Protein AF-A0A7J4IEI8-F1 (afdb_monomer)

Nearest PDB structures (foldseek):
  2ivq-assembly1_D  TM=2.178E-01  e=1.708E-01  Escherichia coli
  6tv0-assembly1_D  TM=2.334E-01  e=4.534E-01  Serratia sp. (in: enterobacteria)
  2iuo-assembly1_J  TM=2.195E-01  e=3.981E-01  Escherichia coli
  8yt8-assembly1_B  TM=4.590E-01  e=3.882E+00  Mus musculus
  2iu7-assembly1_I  TM=2.293E-01  e=6.277E-01  Escherichia coli

Secondary structure (DSSP, 8-state):
---------HHHHHHHHHHHHHHHHHHHHHHHHHHHHSPPPPPPPPP-EEEEEEE-TTS-EEEEEEEES-----

Sequence (74 aa):
MKNVSFSNNSNAASEVIGAIMLVLIAIAAFGVIYFNFFPVPLPSPDPHINIAGYVTDDGRVVLQHVGGEELTTY

Structure (mmCIF, N/CA/C/O backbone):
data_AF-A0A7J4IEI8-F1
#
_entry.id   AF-A0A7J4IEI8-F1
#
loop_
_atom_site.group_PDB
_atom_site.id
_atom_site.type_symbol
_atom_site.label_atom_id
_atom_site.label_alt_id
_atom_site.label_comp_id
_atom_site.label_asym_id
_atom_site.label_entity_id
_atom_site.label_seq_id
_atom_site.pdbx_PDB_ins_code
_atom_site.Cartn_x
_atom_site.Cartn_y
_atom_site.Cartn_z
_atom_site.occupancy
_atom_site.B_iso_or_equiv
_atom_site.auth_seq_id
_atom_site.auth_comp_id
_atom_site.auth_asym_id
_atom_site.auth_atom_id
_atom_site.pdbx_PDB_model_num
ATOM 1 N N . MET A 1 1 ? 54.531 7.751 -34.605 1.00 47.53 1 MET A N 1
ATOM 2 C CA . MET A 1 1 ? 53.439 8.130 -33.677 1.00 47.53 1 MET A CA 1
ATOM 3 C C . MET A 1 1 ? 52.180 7.410 -34.144 1.00 47.53 1 MET A C 1
ATOM 5 O O . MET A 1 1 ? 51.855 7.510 -35.318 1.00 47.53 1 MET A O 1
ATOM 9 N N . LYS A 1 2 ? 51.561 6.578 -33.296 1.00 51.97 2 LYS A N 1
ATOM 10 C CA . LYS A 1 2 ? 50.407 5.738 -33.662 1.00 51.97 2 LYS A CA 1
ATOM 11 C C . LYS A 1 2 ? 49.132 6.576 -33.531 1.00 51.97 2 LYS A C 1
ATOM 13 O O . LYS A 1 2 ? 48.776 6.947 -32.419 1.00 51.97 2 LYS A O 1
ATOM 18 N N . ASN A 1 3 ? 48.477 6.889 -34.649 1.00 54.16 3 ASN A N 1
ATOM 19 C CA . ASN A 1 3 ? 47.185 7.575 -34.638 1.00 54.16 3 ASN A CA 1
ATOM 20 C C . ASN A 1 3 ? 46.125 6.628 -34.069 1.00 54.16 3 ASN A C 1
ATOM 22 O O . ASN A 1 3 ? 45.805 5.604 -34.673 1.00 54.16 3 ASN A O 1
ATOM 26 N N . VAL A 1 4 ? 45.618 6.950 -32.881 1.00 63.31 4 VAL A N 1
ATOM 27 C CA . VAL A 1 4 ? 44.511 6.228 -32.254 1.00 63.31 4 VAL A CA 1
ATOM 28 C C . VAL A 1 4 ? 43.224 6.786 -32.851 1.00 63.31 4 VAL A C 1
ATOM 30 O O . VAL A 1 4 ? 42.820 7.902 -32.543 1.00 63.31 4 VAL A O 1
ATOM 33 N N . SER A 1 5 ? 42.613 6.032 -33.763 1.00 65.06 5 SER A N 1
ATOM 34 C CA . SER A 1 5 ? 41.282 6.343 -34.278 1.00 65.06 5 SER A CA 1
ATOM 35 C C . SER A 1 5 ? 40.247 5.876 -33.255 1.00 65.06 5 SER A C 1
ATOM 37 O O . SER A 1 5 ? 40.164 4.684 -32.953 1.00 65.06 5 SER A O 1
ATOM 39 N N . PHE A 1 6 ? 39.488 6.812 -32.686 1.00 64.38 6 PHE A N 1
ATOM 40 C CA . PHE A 1 6 ? 38.320 6.489 -31.873 1.00 64.38 6 PHE A CA 1
ATOM 41 C C . PHE A 1 6 ? 37.191 6.052 -32.812 1.00 64.38 6 PHE A C 1
ATOM 43 O O . PHE A 1 6 ? 36.651 6.861 -33.564 1.00 64.38 6 PHE A O 1
ATOM 50 N N . SER A 1 7 ? 36.860 4.759 -32.794 1.00 65.00 7 SER A N 1
ATOM 51 C CA . SER A 1 7 ? 35.687 4.232 -33.497 1.00 65.00 7 SER A CA 1
ATOM 52 C C . SER A 1 7 ? 34.426 4.862 -32.906 1.00 65.00 7 SER A C 1
ATOM 54 O O . SER A 1 7 ? 34.173 4.747 -31.705 1.00 65.00 7 SER A O 1
ATOM 56 N N . ASN A 1 8 ? 33.640 5.541 -33.741 1.00 63.28 8 ASN A N 1
ATOM 57 C CA . ASN A 1 8 ? 32.424 6.237 -33.334 1.00 63.28 8 ASN A CA 1
ATOM 58 C C . ASN A 1 8 ? 31.290 5.213 -33.119 1.00 63.28 8 ASN A C 1
ATOM 60 O O . ASN A 1 8 ? 30.437 5.009 -33.980 1.00 63.28 8 ASN A O 1
ATOM 64 N N . ASN A 1 9 ? 31.301 4.523 -31.974 1.00 64.75 9 ASN A N 1
ATOM 65 C CA . ASN A 1 9 ? 30.372 3.439 -31.616 1.00 64.75 9 ASN A CA 1
ATOM 66 C C . ASN A 1 9 ? 28.978 3.953 -31.187 1.00 64.75 9 ASN A C 1
ATOM 68 O O . ASN A 1 9 ? 28.405 3.494 -30.198 1.00 64.75 9 ASN A O 1
ATOM 72 N N . SER A 1 10 ? 28.419 4.918 -31.922 1.00 69.88 10 SER A N 1
ATOM 73 C CA . SER A 1 10 ? 27.122 5.541 -31.617 1.00 69.88 10 SER A CA 1
ATOM 74 C C . SER A 1 10 ? 25.969 4.530 -31.601 1.00 69.88 10 SER A C 1
ATOM 76 O O . SER A 1 10 ? 25.085 4.636 -30.756 1.00 69.88 10 SER A O 1
ATOM 78 N N . ASN A 1 11 ? 26.021 3.505 -32.458 1.00 71.38 11 ASN A N 1
ATOM 79 C CA . ASN A 1 11 ? 25.000 2.454 -32.513 1.00 71.38 11 ASN A CA 1
ATOM 80 C C . ASN A 1 11 ? 24.942 1.637 -31.214 1.00 71.38 11 ASN A C 1
ATOM 82 O O . ASN A 1 11 ? 23.863 1.441 -30.664 1.00 71.38 11 ASN A O 1
ATOM 86 N N . ALA A 1 12 ? 26.101 1.238 -30.682 1.00 74.75 12 ALA A N 1
ATOM 87 C CA . ALA A 1 12 ? 26.178 0.504 -29.419 1.00 74.75 12 ALA A CA 1
ATOM 88 C C . ALA A 1 12 ? 25.704 1.367 -28.238 1.00 74.75 12 ALA A C 1
ATOM 90 O O . ALA A 1 12 ? 24.995 0.889 -27.357 1.0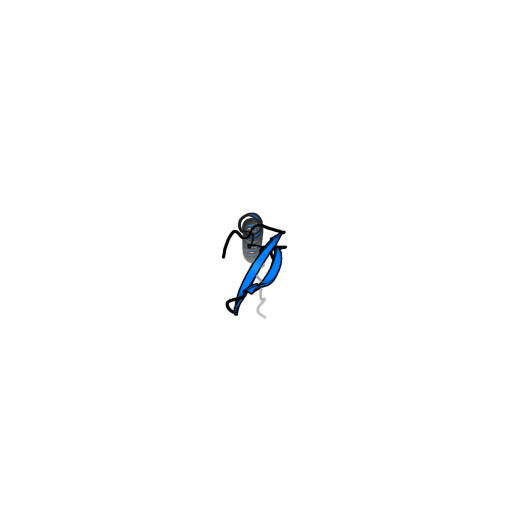0 74.75 12 ALA A O 1
ATOM 91 N N . ALA A 1 13 ? 26.040 2.662 -28.240 1.00 81.31 13 ALA A N 1
ATOM 92 C CA . ALA A 1 13 ? 25.538 3.592 -27.232 1.00 81.31 13 ALA A CA 1
ATOM 93 C C . ALA A 1 13 ? 24.008 3.757 -27.311 1.00 81.31 13 ALA A C 1
ATOM 95 O O . ALA A 1 13 ? 23.340 3.758 -26.279 1.00 81.31 13 ALA A O 1
ATOM 96 N N . SER A 1 14 ? 23.438 3.851 -28.517 1.00 84.81 14 SER A N 1
ATOM 97 C CA . SER A 1 14 ? 21.990 3.997 -28.709 1.00 84.81 14 SER A CA 1
ATOM 98 C C . SER A 1 14 ? 21.205 2.751 -28.301 1.00 84.81 14 SER A C 1
ATOM 100 O O . SER A 1 14 ? 20.101 2.880 -27.777 1.00 84.81 14 SER A O 1
ATOM 102 N N . GLU A 1 15 ? 21.756 1.559 -28.524 1.00 89.38 15 GLU A N 1
ATOM 103 C CA . GLU A 1 15 ? 21.144 0.299 -28.095 1.00 89.38 15 GLU A CA 1
ATOM 104 C C . GLU A 1 15 ? 21.082 0.206 -26.567 1.00 89.38 15 GLU A C 1
ATOM 106 O O . GLU A 1 15 ? 20.026 -0.073 -26.000 1.00 89.38 15 GLU A O 1
ATOM 111 N N . VAL A 1 16 ? 22.187 0.534 -25.889 1.00 93.19 16 VAL A N 1
ATOM 112 C CA . VAL A 1 16 ? 22.252 0.542 -24.421 1.00 93.19 16 VAL A CA 1
ATOM 113 C C . VAL A 1 16 ? 21.275 1.560 -23.834 1.00 93.19 16 VAL A C 1
ATOM 115 O O . VAL A 1 16 ? 20.538 1.242 -22.901 1.00 93.19 16 VAL A O 1
ATOM 118 N N . ILE A 1 17 ? 21.218 2.770 -24.398 1.00 94.75 17 ILE A N 1
ATOM 119 C CA . ILE A 1 17 ? 20.269 3.802 -23.962 1.00 94.75 17 ILE A CA 1
ATOM 120 C C . ILE A 1 17 ? 18.828 3.327 -24.172 1.00 94.75 17 ILE A C 1
ATOM 122 O O . ILE A 1 17 ? 18.013 3.458 -23.262 1.00 94.75 17 ILE A O 1
ATOM 126 N N . GLY A 1 18 ? 18.518 2.737 -25.330 1.00 95.00 18 GLY A N 1
ATOM 127 C CA . GLY A 1 18 ? 17.190 2.202 -25.629 1.00 95.00 18 GLY A CA 1
ATOM 128 C C . GLY A 1 18 ? 16.765 1.101 -24.658 1.00 95.00 18 GLY A C 1
ATOM 129 O O . GLY A 1 18 ? 15.643 1.129 -24.153 1.00 95.00 18 GLY A O 1
ATOM 130 N N . ALA A 1 19 ? 17.673 0.180 -24.329 1.00 95.88 19 ALA A N 1
ATOM 131 C CA . ALA A 1 19 ? 17.419 -0.883 -23.362 1.00 95.88 19 ALA A CA 1
ATOM 132 C C . ALA A 1 19 ? 17.121 -0.326 -21.961 1.00 95.88 19 ALA A C 1
ATOM 134 O O . ALA A 1 19 ? 16.140 -0.729 -21.335 1.00 95.88 19 ALA A O 1
ATOM 135 N N . ILE A 1 20 ? 17.910 0.647 -21.490 1.00 97.56 20 ILE A N 1
ATOM 136 C CA . ILE A 1 20 ? 17.670 1.320 -20.204 1.00 97.56 20 ILE A CA 1
ATOM 137 C C . ILE A 1 20 ? 16.299 2.006 -20.209 1.00 97.56 20 ILE A C 1
ATOM 139 O O . ILE A 1 20 ? 15.530 1.864 -19.260 1.00 97.56 20 ILE A O 1
ATOM 143 N N . MET A 1 21 ? 15.971 2.716 -21.290 1.00 97.81 21 MET A N 1
ATOM 144 C CA . MET A 1 21 ? 14.699 3.426 -21.427 1.00 97.81 21 MET A CA 1
ATOM 145 C C . MET A 1 21 ? 13.510 2.460 -21.364 1.00 97.81 21 MET A C 1
ATOM 147 O O . MET A 1 21 ? 12.546 2.707 -20.641 1.00 97.81 21 MET A O 1
ATOM 151 N N . LEU A 1 22 ? 13.609 1.318 -22.049 1.00 98.00 22 LEU A N 1
ATOM 152 C CA . LEU A 1 22 ? 12.566 0.294 -22.063 1.00 98.00 22 LEU A CA 1
ATOM 153 C C . LEU A 1 22 ? 12.363 -0.337 -20.679 1.00 98.00 22 LEU A C 1
ATOM 155 O O . LEU A 1 22 ? 11.226 -0.532 -20.254 1.00 98.00 22 LEU A O 1
ATOM 159 N N . VAL A 1 23 ? 13.448 -0.591 -19.944 1.00 98.25 23 VAL A N 1
ATOM 160 C CA . VAL A 1 23 ? 13.383 -1.094 -18.563 1.00 98.25 23 VAL A CA 1
ATOM 161 C C . VAL A 1 23 ? 12.702 -0.085 -17.635 1.00 98.25 23 VAL A C 1
ATOM 163 O O . VAL A 1 23 ? 11.847 -0.467 -16.838 1.00 98.25 23 VAL A O 1
ATOM 166 N N . LEU A 1 24 ? 13.019 1.205 -17.760 1.00 98.31 24 LEU A N 1
ATOM 167 C CA . LEU A 1 24 ? 12.384 2.252 -16.954 1.00 98.31 24 LEU A CA 1
ATOM 168 C C . LEU A 1 24 ? 10.884 2.371 -17.243 1.00 98.31 24 LEU A C 1
ATOM 170 O O . LEU A 1 24 ? 10.088 2.474 -16.310 1.00 98.31 24 LEU A O 1
ATOM 174 N N . ILE A 1 25 ? 10.490 2.301 -18.518 1.00 98.19 25 ILE A N 1
ATOM 175 C CA . ILE A 1 25 ? 9.077 2.287 -18.914 1.00 98.19 25 ILE A CA 1
ATOM 176 C C . ILE A 1 25 ? 8.368 1.068 -18.319 1.00 98.19 25 ILE A C 1
ATOM 178 O O . ILE A 1 25 ? 7.272 1.208 -17.778 1.00 98.19 25 ILE A O 1
ATOM 182 N N . ALA A 1 26 ? 8.992 -0.112 -18.370 1.00 98.12 26 ALA A N 1
ATOM 183 C CA . ALA A 1 26 ? 8.424 -1.321 -17.785 1.00 98.12 26 ALA A CA 1
ATOM 184 C C . ALA A 1 26 ? 8.200 -1.162 -16.271 1.00 98.12 26 ALA A C 1
ATOM 186 O O . ALA A 1 26 ? 7.095 -1.412 -15.793 1.00 98.12 26 ALA A O 1
ATOM 187 N N . ILE A 1 27 ? 9.201 -0.678 -15.526 1.00 98.00 27 ILE A N 1
ATOM 188 C CA . ILE A 1 27 ? 9.077 -0.426 -14.080 1.00 98.00 27 ILE A CA 1
ATOM 189 C C . ILE A 1 27 ? 7.938 0.557 -13.791 1.00 98.00 27 ILE A C 1
ATOM 191 O O . ILE A 1 27 ? 7.123 0.303 -12.905 1.00 98.00 27 ILE A O 1
ATOM 195 N N . ALA A 1 28 ? 7.847 1.652 -14.550 1.00 97.44 28 ALA A N 1
ATOM 196 C CA . ALA A 1 28 ? 6.784 2.637 -14.377 1.00 97.44 28 ALA A CA 1
ATOM 197 C C . ALA A 1 28 ? 5.395 2.032 -14.637 1.00 97.44 28 ALA A C 1
ATOM 199 O O . ALA A 1 28 ? 4.481 2.224 -13.835 1.00 97.44 28 ALA A O 1
ATOM 200 N N . ALA A 1 29 ? 5.242 1.256 -15.714 1.00 97.12 29 ALA A N 1
ATOM 201 C CA . ALA A 1 29 ? 3.985 0.595 -16.053 1.00 97.12 29 ALA A CA 1
ATOM 202 C C . ALA A 1 29 ? 3.547 -0.389 -14.957 1.00 97.12 29 ALA A C 1
ATOM 204 O O . ALA A 1 29 ? 2.407 -0.331 -14.495 1.00 97.12 29 ALA A O 1
ATOM 205 N N . PHE A 1 30 ? 4.460 -1.244 -14.483 1.00 96.56 30 PHE A N 1
ATOM 206 C CA . PHE A 1 30 ? 4.170 -2.162 -13.380 1.00 96.56 30 PHE A CA 1
ATOM 207 C C . PHE A 1 30 ? 3.868 -1.427 -12.073 1.00 96.56 30 PHE A C 1
ATOM 209 O O . PHE A 1 30 ? 2.975 -1.853 -11.345 1.00 96.56 30 PHE A O 1
ATOM 216 N N . GLY A 1 31 ? 4.541 -0.307 -11.797 1.00 95.38 31 GLY A N 1
ATOM 217 C CA . GLY A 1 31 ? 4.242 0.542 -10.645 1.00 95.38 31 GLY A CA 1
ATOM 218 C C . GLY A 1 31 ? 2.805 1.060 -10.674 1.00 95.38 31 GLY A C 1
ATOM 219 O O . GLY A 1 31 ? 2.075 0.904 -9.698 1.00 95.38 31 GLY A O 1
ATOM 220 N N . VAL A 1 32 ? 2.361 1.604 -11.812 1.00 94.94 32 VAL A N 1
ATOM 221 C CA . VAL A 1 32 ? 0.977 2.079 -11.977 1.00 94.94 32 VAL A CA 1
ATOM 222 C C . VAL A 1 32 ? -0.022 0.940 -11.775 1.00 94.94 32 VAL A C 1
ATOM 224 O O . VAL A 1 32 ? -0.995 1.115 -11.042 1.00 94.94 32 VAL A O 1
ATOM 227 N N . ILE A 1 33 ? 0.218 -0.229 -12.374 1.00 94.81 33 ILE A N 1
ATOM 228 C CA . ILE A 1 33 ? -0.657 -1.398 -12.202 1.00 94.81 33 ILE A CA 1
ATOM 229 C C . ILE A 1 33 ? -0.712 -1.809 -10.726 1.00 94.81 33 ILE A C 1
ATOM 231 O O . ILE A 1 33 ? -1.797 -1.984 -10.177 1.00 94.81 33 ILE A O 1
ATOM 235 N N . TYR A 1 34 ? 0.437 -1.912 -10.062 1.00 92.69 34 TYR A N 1
ATOM 236 C CA . TYR A 1 34 ? 0.511 -2.302 -8.658 1.00 92.69 34 TYR A CA 1
ATOM 237 C C . TYR A 1 34 ? -0.312 -1.365 -7.765 1.00 92.69 34 TYR A C 1
ATOM 239 O O . TYR A 1 34 ? -1.185 -1.824 -7.034 1.00 92.69 34 TYR A O 1
ATOM 247 N N . PHE A 1 35 ? -0.112 -0.050 -7.884 1.00 89.75 35 PHE A N 1
ATOM 248 C CA . PHE A 1 35 ? -0.826 0.926 -7.055 1.00 89.75 35 PHE A CA 1
ATOM 249 C C . PHE A 1 35 ? -2.339 0.964 -7.302 1.00 89.75 35 PHE A C 1
ATOM 251 O O . PHE A 1 35 ? -3.089 1.239 -6.370 1.00 89.75 35 PHE A O 1
ATOM 258 N N . ASN A 1 36 ? -2.795 0.707 -8.531 1.00 89.88 36 ASN A N 1
ATOM 259 C CA . ASN A 1 36 ? -4.222 0.787 -8.862 1.00 89.88 36 ASN A CA 1
ATOM 260 C C . ASN A 1 36 ? -4.988 -0.502 -8.551 1.00 89.88 36 ASN A C 1
ATOM 262 O O . ASN A 1 36 ? -6.161 -0.438 -8.195 1.00 89.88 36 ASN A O 1
ATOM 266 N N . PHE A 1 37 ? -4.349 -1.663 -8.697 1.00 91.44 37 PHE A N 1
ATOM 267 C CA . PHE A 1 37 ? -5.027 -2.957 -8.573 1.00 91.44 37 PHE A CA 1
ATOM 268 C C . PHE A 1 37 ? -4.720 -3.690 -7.266 1.00 91.44 37 PHE A C 1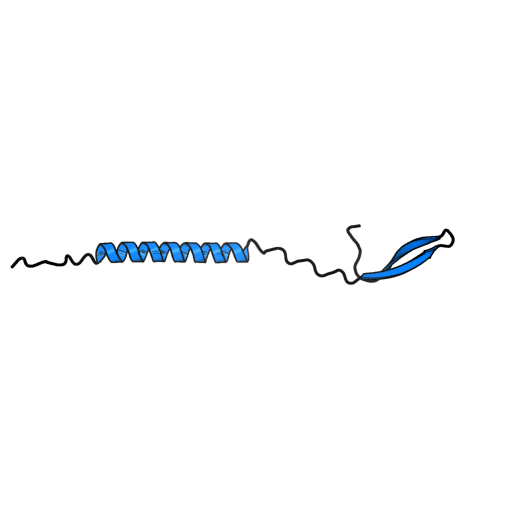
ATOM 270 O O . PHE A 1 37 ? -5.472 -4.586 -6.890 1.00 91.44 37 PHE A O 1
ATOM 277 N N . PHE A 1 38 ? -3.659 -3.305 -6.555 1.00 86.75 38 PHE A N 1
ATOM 278 C CA . PHE A 1 38 ? -3.264 -3.904 -5.280 1.00 86.75 38 PHE A CA 1
ATOM 279 C C . PHE A 1 38 ? -3.144 -2.825 -4.199 1.00 86.75 38 PHE A C 1
ATOM 281 O O . PHE A 1 38 ? -2.045 -2.568 -3.698 1.00 86.75 38 PHE A O 1
ATOM 288 N N . PRO A 1 39 ? -4.256 -2.153 -3.838 1.00 79.06 39 PRO A N 1
ATOM 289 C CA . PRO A 1 39 ? -4.227 -1.189 -2.754 1.00 79.06 39 PRO A CA 1
ATOM 290 C C . PRO A 1 39 ? -3.786 -1.889 -1.469 1.00 79.06 39 PRO A C 1
ATOM 292 O O . PRO A 1 39 ? -4.318 -2.936 -1.091 1.00 79.06 39 PRO A O 1
ATOM 295 N N . VAL A 1 40 ? -2.802 -1.300 -0.791 1.00 79.38 40 VAL A N 1
ATOM 296 C CA . VAL A 1 40 ? -2.453 -1.709 0.570 1.00 79.38 40 VAL A CA 1
ATOM 297 C C . VAL A 1 40 ? -3.701 -1.495 1.431 1.00 79.38 40 VAL A C 1
ATOM 299 O O . VAL A 1 40 ? -4.261 -0.395 1.375 1.00 79.38 40 VAL A O 1
ATOM 302 N N . PRO A 1 41 ? -4.159 -2.499 2.204 1.00 81.25 41 PRO A N 1
ATOM 303 C CA . PRO A 1 41 ? -5.274 -2.310 3.115 1.00 81.25 41 PRO A CA 1
ATOM 304 C C . PRO A 1 41 ? -4.953 -1.139 4.036 1.00 81.25 41 PRO A C 1
ATOM 306 O O . PRO A 1 41 ? -3.965 -1.176 4.774 1.00 81.25 41 PRO A O 1
ATOM 309 N N . LEU A 1 42 ? -5.755 -0.078 3.965 1.00 79.56 42 LEU A N 1
ATOM 310 C CA . LEU A 1 42 ? -5.682 0.956 4.982 1.00 79.56 42 LEU A CA 1
ATOM 311 C C . LEU A 1 42 ? -6.094 0.308 6.308 1.00 79.56 42 LEU A C 1
ATOM 313 O O . LEU A 1 42 ? -7.027 -0.506 6.307 1.00 79.56 42 LEU A O 1
ATOM 317 N N . PRO A 1 43 ? -5.411 0.624 7.425 1.00 79.06 43 PRO A N 1
ATOM 318 C CA . PRO A 1 43 ? -5.912 0.217 8.724 1.00 79.06 43 PRO A CA 1
ATOM 319 C C . PRO A 1 43 ? -7.357 0.698 8.827 1.00 79.06 43 PRO A C 1
ATOM 321 O O . PRO A 1 43 ? -7.666 1.843 8.479 1.00 79.06 43 PRO A O 1
ATOM 324 N N . SER A 1 44 ? -8.249 -0.212 9.220 1.00 77.19 44 SER A N 1
ATOM 325 C CA . SER A 1 44 ? -9.628 0.177 9.487 1.00 77.19 44 SER A CA 1
ATOM 326 C C . SER A 1 44 ? -9.599 1.262 10.565 1.00 77.19 44 SER A C 1
ATOM 328 O O . SER A 1 44 ? -8.800 1.140 11.498 1.00 77.19 44 SER A O 1
ATOM 330 N N . PRO A 1 45 ? -10.383 2.342 10.418 1.00 77.88 45 PRO A N 1
ATOM 331 C CA . PRO A 1 45 ? -10.476 3.346 11.466 1.00 77.88 45 PRO A CA 1
ATOM 332 C C . PRO A 1 45 ? -10.888 2.672 12.777 1.00 77.88 45 PRO A C 1
ATOM 334 O O . PRO A 1 45 ? -11.663 1.712 12.757 1.00 77.88 45 PRO A O 1
ATOM 337 N N . ASP A 1 46 ? -10.343 3.157 13.895 1.00 78.88 46 ASP A N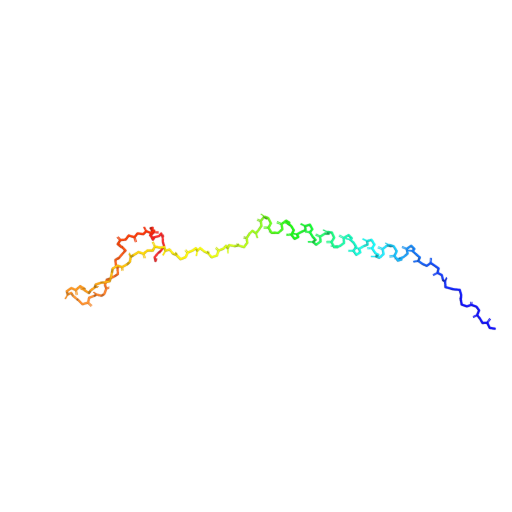 1
ATOM 338 C CA . ASP A 1 46 ? -10.755 2.677 15.212 1.00 78.88 46 ASP A CA 1
ATOM 339 C C . ASP A 1 46 ? -12.272 2.846 15.338 1.00 78.88 46 ASP A C 1
ATOM 341 O O . ASP A 1 46 ? -12.788 3.931 15.037 1.00 78.88 46 ASP A O 1
ATOM 345 N N . PRO A 1 47 ? -13.000 1.795 15.750 1.00 77.38 47 PRO A N 1
ATOM 346 C CA . PRO A 1 47 ? -14.443 1.860 15.773 1.00 77.38 47 PRO A CA 1
ATOM 347 C C . PRO A 1 47 ? -14.884 2.894 16.807 1.00 77.38 47 PRO A C 1
ATOM 349 O O . PRO A 1 47 ? -14.439 2.890 17.961 1.00 77.38 47 PRO A O 1
ATOM 352 N N . HIS A 1 48 ? -15.772 3.796 16.399 1.00 82.44 48 HIS A N 1
ATOM 353 C CA . HIS A 1 48 ? -16.327 4.802 17.298 1.00 82.44 48 HIS A CA 1
ATOM 354 C C . HIS A 1 48 ? -17.417 4.163 18.158 1.00 82.44 48 HIS A C 1
ATOM 356 O O . HIS A 1 48 ? -18.608 4.229 17.844 1.00 82.44 48 HIS A O 1
ATOM 362 N N . ILE A 1 49 ? -16.992 3.525 19.246 1.00 87.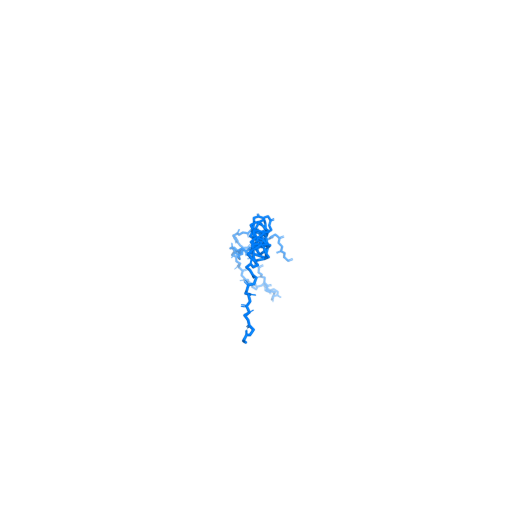00 49 ILE A N 1
ATOM 363 C CA . ILE A 1 49 ? -17.864 2.833 20.196 1.00 87.00 49 ILE A CA 1
ATOM 364 C C . ILE A 1 49 ? -17.900 3.546 21.540 1.00 87.00 49 ILE A C 1
ATOM 366 O O . ILE A 1 49 ? -16.929 4.155 21.988 1.00 87.00 49 ILE A O 1
ATOM 370 N N . ASN A 1 50 ? -19.036 3.424 22.210 1.00 87.06 50 ASN A N 1
ATOM 371 C CA . ASN A 1 50 ? -19.230 3.872 23.572 1.00 87.06 50 ASN A CA 1
ATOM 372 C C . ASN A 1 50 ? -19.379 2.649 24.480 1.00 87.06 50 ASN A C 1
ATOM 374 O O . ASN A 1 50 ? -20.246 1.797 24.262 1.00 87.06 50 ASN A O 1
ATOM 378 N N . ILE A 1 51 ? -18.526 2.565 25.498 1.00 89.56 51 ILE A N 1
ATOM 379 C CA . ILE A 1 51 ? -18.495 1.454 26.446 1.00 89.56 51 ILE A CA 1
ATOM 380 C C . ILE A 1 51 ? -18.792 1.995 27.841 1.00 89.56 51 ILE A C 1
ATOM 382 O O . ILE A 1 51 ? -18.097 2.881 28.337 1.00 89.56 51 ILE A O 1
ATOM 386 N N . ALA A 1 52 ? -19.796 1.416 28.493 1.00 89.56 52 ALA A N 1
ATOM 387 C CA . ALA A 1 52 ? -20.036 1.599 29.914 1.00 89.56 52 ALA A CA 1
ATOM 388 C C . ALA A 1 52 ? -19.398 0.443 30.691 1.00 89.56 52 ALA A C 1
ATOM 390 O O . ALA A 1 52 ? -19.625 -0.725 30.382 1.00 89.56 52 ALA A O 1
ATOM 391 N N . GLY A 1 53 ? -18.601 0.768 31.706 1.00 91.31 53 GLY A N 1
ATOM 392 C CA . GLY A 1 53 ? -18.043 -0.209 32.636 1.00 91.31 53 GLY A CA 1
ATOM 393 C C . GLY A 1 53 ? -18.759 -0.143 33.978 1.00 91.31 53 GLY A C 1
ATOM 394 O O . GLY A 1 53 ? -18.936 0.945 34.524 1.00 91.31 53 GLY A O 1
ATOM 395 N N . TYR A 1 54 ? -19.149 -1.291 34.523 1.00 92.62 54 TYR A N 1
ATOM 396 C CA . TYR A 1 54 ? -19.690 -1.384 35.877 1.00 92.62 54 TYR A CA 1
ATOM 397 C C . TYR A 1 54 ? -19.263 -2.682 36.560 1.00 92.62 54 TYR A C 1
ATOM 399 O O . TYR A 1 54 ? -18.833 -3.641 35.917 1.00 92.62 54 TYR A O 1
ATOM 407 N N . VAL A 1 55 ? -19.355 -2.691 37.888 1.00 94.19 55 VAL A N 1
ATOM 408 C CA . VAL A 1 55 ? -19.112 -3.878 38.709 1.00 94.19 55 VAL A CA 1
ATOM 409 C C . VAL A 1 55 ? -20.463 -4.409 39.160 1.00 94.19 55 VAL A C 1
ATOM 411 O O . VAL A 1 55 ? -21.292 -3.644 39.650 1.00 94.19 55 VAL A O 1
ATOM 414 N N . THR A 1 56 ? -20.706 -5.695 38.945 1.00 91.38 56 THR A N 1
ATOM 415 C CA . THR A 1 56 ? -21.929 -6.367 39.388 1.00 91.38 56 THR A CA 1
ATOM 416 C C . THR A 1 56 ? -21.874 -6.676 40.881 1.00 91.38 56 THR A C 1
ATOM 418 O O . THR A 1 56 ? -20.803 -6.705 41.488 1.00 91.38 56 THR A O 1
ATOM 421 N N . ASP A 1 57 ? -23.030 -6.962 41.477 1.00 92.44 57 ASP A N 1
ATOM 422 C CA . ASP A 1 57 ? -23.140 -7.263 42.910 1.00 92.44 57 ASP A CA 1
ATOM 423 C C . ASP A 1 57 ? -22.338 -8.509 43.334 1.00 92.44 57 ASP A C 1
ATOM 425 O O . ASP A 1 57 ? -21.916 -8.621 44.483 1.00 92.44 57 ASP A O 1
ATOM 429 N N . ASP A 1 58 ? -22.074 -9.434 42.405 1.00 94.00 58 ASP A N 1
ATOM 430 C CA . ASP A 1 58 ? -21.209 -10.603 42.600 1.00 94.00 58 ASP A CA 1
ATOM 431 C C . ASP A 1 58 ? -19.715 -10.319 42.333 1.00 94.00 58 ASP A C 1
ATOM 433 O O . ASP A 1 58 ? -18.900 -11.241 42.283 1.00 94.00 58 ASP A O 1
ATOM 437 N N . GLY A 1 59 ? -19.340 -9.045 42.186 1.00 92.81 59 GLY A N 1
ATOM 438 C CA . GLY A 1 59 ? -17.957 -8.585 42.073 1.00 92.81 59 GLY A CA 1
ATOM 439 C C . GLY A 1 59 ? -17.329 -8.770 40.692 1.00 92.81 59 GLY A C 1
ATOM 440 O O . GLY A 1 59 ? -16.105 -8.690 40.568 1.00 92.81 59 GLY A O 1
ATOM 441 N N . ARG A 1 60 ? -18.122 -9.025 39.642 1.00 94.69 60 ARG A N 1
ATOM 442 C CA . ARG A 1 60 ? -17.603 -9.158 38.274 1.00 94.69 60 ARG A CA 1
ATOM 443 C C . ARG A 1 60 ? -17.515 -7.796 37.607 1.00 94.69 60 ARG A C 1
ATOM 445 O O . ARG A 1 60 ? -18.406 -6.964 37.739 1.00 94.69 60 ARG A O 1
ATOM 452 N N . VAL A 1 61 ? -16.454 -7.590 36.837 1.00 93.31 61 VAL A N 1
ATOM 453 C CA . VAL A 1 61 ? -16.337 -6.426 35.956 1.00 93.31 61 VAL A CA 1
ATOM 454 C C . VAL A 1 61 ? -17.082 -6.7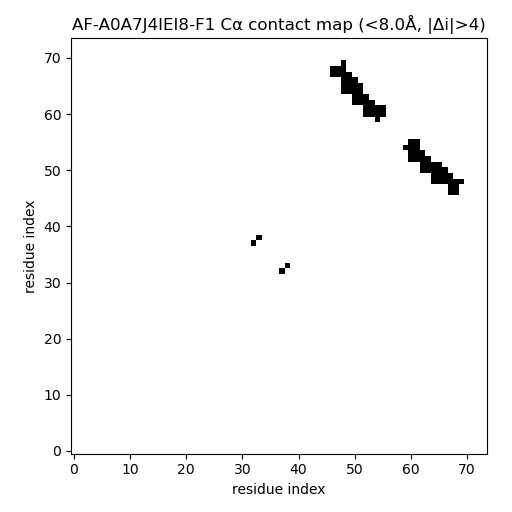27 34.663 1.00 93.31 61 VAL A C 1
ATOM 456 O O . VAL A 1 61 ? -16.800 -7.729 34.004 1.00 93.31 61 VAL A O 1
ATOM 459 N N . VAL A 1 62 ? -18.021 -5.858 34.300 1.00 92.50 62 VAL A N 1
ATOM 460 C CA . VAL A 1 62 ? -18.778 -5.935 33.051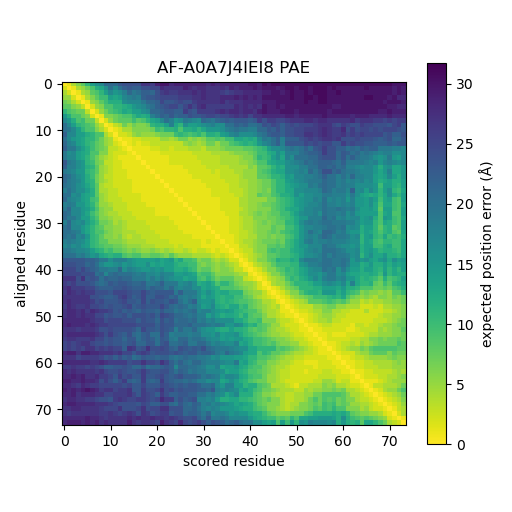 1.00 92.50 62 VAL A CA 1
ATOM 461 C C . VAL A 1 62 ? -18.479 -4.702 32.212 1.00 92.50 62 VAL A C 1
ATOM 463 O O . VAL A 1 62 ? -18.537 -3.572 32.696 1.00 92.50 62 VAL A O 1
ATOM 466 N N . LEU A 1 63 ? -18.164 -4.939 30.940 1.00 91.06 63 LEU A N 1
ATOM 467 C CA . LEU A 1 63 ? -18.066 -3.913 29.910 1.00 91.06 63 LEU A CA 1
ATOM 468 C C . LEU A 1 63 ? -19.256 -4.082 28.971 1.00 91.06 63 LEU A C 1
ATOM 470 O O . LEU A 1 63 ? -19.444 -5.149 28.389 1.00 91.06 63 LEU A O 1
ATOM 474 N N . GLN A 1 64 ? -20.068 -3.040 28.845 1.00 88.94 64 GLN A N 1
ATOM 475 C CA . GLN A 1 64 ? -21.259 -3.036 28.011 1.00 88.94 64 GLN A CA 1
ATOM 476 C C . GLN A 1 64 ? -21.096 -2.034 26.873 1.00 88.94 64 GLN A C 1
ATOM 478 O O . GLN A 1 64 ? -20.835 -0.855 27.104 1.00 88.94 64 GLN A O 1
ATOM 483 N N . HIS A 1 65 ? -21.297 -2.498 25.641 1.00 89.31 65 HIS A N 1
ATOM 484 C CA . HIS A 1 65 ? 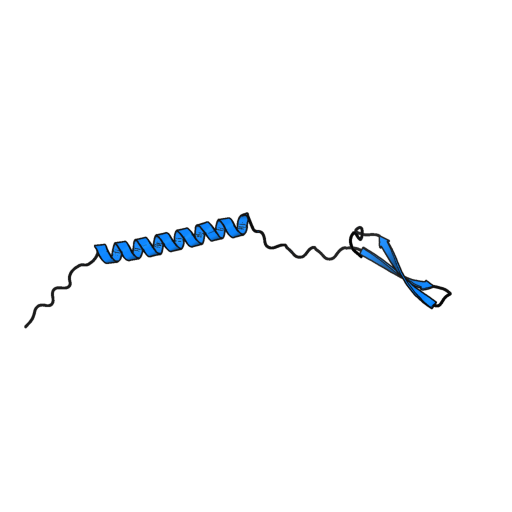-21.441 -1.620 24.487 1.00 89.31 65 HIS A CA 1
ATOM 485 C C . HIS A 1 65 ? -22.791 -0.893 24.572 1.00 89.31 65 HIS A C 1
ATOM 487 O O . HIS A 1 65 ? -23.841 -1.534 24.557 1.00 89.31 65 HIS A O 1
ATOM 493 N N . VAL A 1 66 ? -22.764 0.434 24.709 1.00 89.56 66 VAL A N 1
ATOM 494 C CA . VAL A 1 66 ? -23.962 1.268 24.938 1.00 89.56 66 VAL A CA 1
ATOM 495 C C . VAL A 1 66 ? -24.312 2.166 23.751 1.00 89.56 66 VAL A C 1
ATOM 497 O O . VAL A 1 66 ? -25.295 2.903 23.804 1.00 89.56 66 VAL A O 1
ATOM 500 N N . GLY A 1 67 ? -23.538 2.104 22.667 1.00 85.25 67 GLY A N 1
ATOM 501 C CA . GLY A 1 67 ? -23.833 2.799 21.418 1.00 85.25 67 GLY A CA 1
ATOM 502 C C . GLY A 1 67 ? -22.588 3.041 20.575 1.00 85.25 67 GLY A C 1
ATOM 503 O O . GLY A 1 67 ? -21.475 2.832 21.041 1.00 85.25 67 GLY A O 1
ATOM 504 N N . GLY A 1 68 ? -22.788 3.536 19.356 1.00 85.00 68 GLY A N 1
ATOM 505 C CA . GLY A 1 68 ? -21.729 3.647 18.357 1.00 85.00 68 GLY A CA 1
ATOM 506 C C . GLY A 1 68 ? -21.841 2.546 17.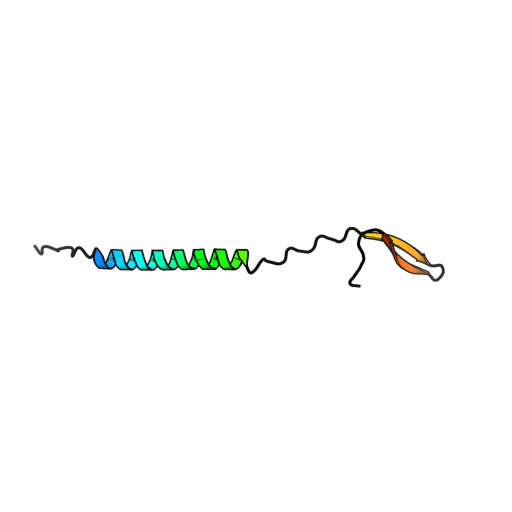308 1.00 85.00 68 GLY A C 1
ATOM 507 O O . GLY A 1 68 ? -22.936 2.044 17.046 1.00 85.00 68 GLY A O 1
ATOM 508 N N . GLU A 1 69 ? -20.717 2.219 16.684 1.00 84.88 69 GLU A N 1
ATOM 509 C CA . GLU A 1 69 ? -20.640 1.198 15.637 1.00 84.88 69 GLU A CA 1
ATOM 510 C C . GLU A 1 69 ? -20.817 -0.223 16.198 1.00 84.88 69 GLU A C 1
ATOM 512 O O . GLU A 1 69 ? -20.452 -0.522 17.332 1.00 84.88 69 GLU A O 1
ATOM 517 N N . GLU A 1 70 ? -21.413 -1.119 15.412 1.00 82.06 70 GLU A N 1
ATOM 518 C CA . GLU A 1 70 ? -21.669 -2.493 15.846 1.00 82.06 70 GLU A CA 1
ATOM 519 C C . GLU A 1 70 ? -20.366 -3.308 15.931 1.00 82.06 70 GLU A C 1
ATOM 521 O O . GLU A 1 70 ? -19.556 -3.329 15.001 1.00 82.06 70 GLU A O 1
ATOM 526 N N . LEU A 1 71 ? -20.172 -4.017 17.047 1.00 77.75 71 LEU A N 1
ATOM 527 C CA . LEU A 1 71 ? -19.021 -4.896 17.255 1.00 77.75 71 LEU A CA 1
ATOM 528 C C . LEU A 1 71 ? -19.254 -6.232 16.545 1.00 77.75 71 LEU A C 1
ATOM 530 O O . LEU A 1 71 ? -19.921 -7.124 17.065 1.00 77.75 71 LEU A O 1
ATOM 534 N N . THR A 1 72 ? -18.699 -6.372 15.346 1.00 75.06 72 THR A N 1
ATOM 535 C CA . THR A 1 72 ? -18.864 -7.577 14.514 1.00 75.06 72 THR A CA 1
ATOM 536 C C . THR A 1 72 ? -17.848 -8.683 14.819 1.00 75.06 72 THR A C 1
ATOM 538 O O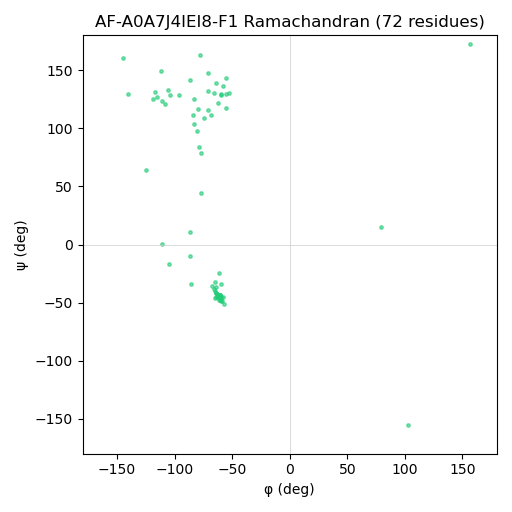 . THR A 1 72 ? -17.996 -9.799 14.329 1.00 75.06 72 THR A O 1
ATOM 541 N N . THR A 1 73 ? -16.815 -8.399 15.620 1.00 65.50 73 THR A N 1
ATOM 542 C CA . THR A 1 73 ? -15.767 -9.351 16.032 1.00 65.50 73 THR A CA 1
ATOM 543 C C . THR A 1 73 ? -15.423 -9.116 17.508 1.00 65.50 73 THR A C 1
ATOM 545 O O . THR A 1 73 ? -15.187 -7.968 17.886 1.00 65.50 73 THR A O 1
ATOM 548 N N . TYR A 1 74 ? -15.423 -10.172 18.332 1.00 60.59 74 TYR A N 1
ATOM 549 C CA . TYR A 1 74 ? -15.183 -10.132 19.784 1.00 60.59 74 TYR A CA 1
ATOM 550 C C . TYR A 1 74 ? -14.260 -11.260 20.252 1.00 60.59 74 TYR A C 1
ATOM 552 O O . TYR A 1 74 ? -14.338 -12.370 19.675 1.00 60.59 74 TYR A O 1
#

Radius of gyration: 32.95 Å; Cα contacts (8 Å, |Δi|>4): 37; chains: 1; bounding box: 77×19×78 Å

pLDDT: mean 84.46, std 12.44, range [47.53, 98.31]

Mean predicted aligned error: 13.86 Å

Solvent-accessible surface area (backbone atoms only — not comparable to full-atom values): 4899 Å² total; per-residue (Å²): 135,85,83,81,79,80,77,84,59,58,67,64,53,50,52,54,52,49,52,53,51,52,50,52,52,50,53,51,53,52,47,54,50,43,63,73,76,57,65,75,81,70,80,75,75,81,76,65,60,39,73,49,76,49,70,47,98,90,70,45,83,45,80,40,84,76,47,66,60,82,84,90,75,134

Foldseek 3Di:
DDDDDDDPVVVVVVVVVVVVVVVVVVVVVVVVVCVPPPPDDDPDPDFPWDWDWDADPVGDIDIDTPDGDDDPDD